Protein AF-A0A0D2LQZ8-F1 (afdb_monomer_lite)

Structure (mmCIF, N/CA/C/O backbone):
data_AF-A0A0D2LQZ8-F1
#
_entry.id   AF-A0A0D2LQZ8-F1
#
loop_
_atom_site.group_PDB
_atom_site.id
_atom_site.type_symbol
_atom_site.label_atom_id
_atom_site.label_alt_id
_atom_site.label_comp_id
_atom_site.label_asym_id
_atom_site.label_entity_id
_atom_site.label_seq_id
_atom_site.pdbx_PDB_ins_code
_atom_site.Cartn_x
_atom_site.Cartn_y
_atom_site.Cartn_z
_atom_site.occupancy
_atom_site.B_iso_or_equiv
_atom_site.auth_seq_id
_atom_site.auth_comp_id
_atom_site.auth_asym_id
_atom_site.auth_atom_id
_atom_site.pdbx_PDB_model_num
ATOM 1 N N . MET A 1 1 ? -3.620 -9.912 -15.324 1.00 64.88 1 MET A N 1
ATOM 2 C CA . MET A 1 1 ? -4.485 -8.873 -14.735 1.00 64.88 1 MET A CA 1
ATOM 3 C C . MET A 1 1 ? -3.737 -8.220 -13.588 1.00 64.88 1 MET A C 1
ATOM 5 O O . MET A 1 1 ? -3.153 -8.939 -12.779 1.00 64.88 1 MET A O 1
ATOM 9 N N . ARG A 1 2 ? -3.672 -6.891 -13.563 1.00 79.69 2 ARG A N 1
ATOM 10 C CA . ARG A 1 2 ? -3.041 -6.106 -12.492 1.00 79.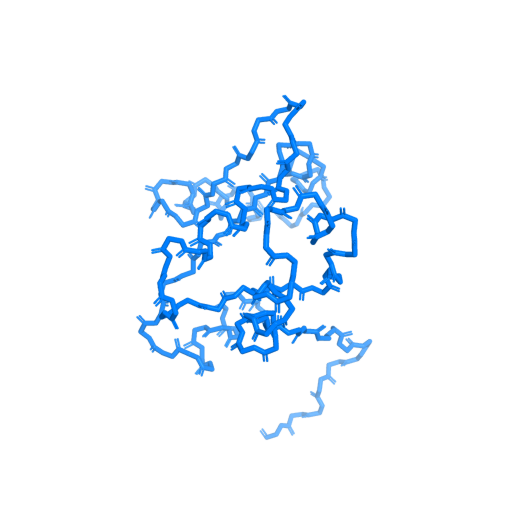69 2 ARG A CA 1
ATOM 11 C C . ARG A 1 2 ? -4.013 -5.936 -11.329 1.00 79.69 2 ARG A C 1
ATOM 13 O O . ARG A 1 2 ? -5.221 -5.910 -11.534 1.00 79.69 2 ARG A O 1
ATOM 20 N N . MET A 1 3 ? -3.495 -5.754 -10.115 1.00 83.25 3 MET A N 1
ATOM 21 C CA . MET A 1 3 ? -4.333 -5.533 -8.927 1.00 83.25 3 MET A CA 1
ATOM 22 C C . MET A 1 3 ? -5.283 -4.335 -9.095 1.00 83.25 3 MET A C 1
ATOM 24 O O . MET A 1 3 ? -6.430 -4.394 -8.678 1.00 83.25 3 MET A O 1
ATOM 28 N N . GLU A 1 4 ? -4.841 -3.262 -9.752 1.00 82.56 4 GLU A N 1
ATOM 29 C CA . GLU A 1 4 ? -5.688 -2.096 -10.045 1.00 82.56 4 GLU A CA 1
ATOM 30 C C . GLU A 1 4 ? -6.893 -2.415 -10.937 1.00 82.56 4 GLU A C 1
ATOM 32 O O . GLU A 1 4 ? -7.951 -1.824 -10.750 1.00 82.56 4 GLU A O 1
ATOM 37 N N . GLU A 1 5 ? -6.745 -3.356 -11.872 1.00 85.06 5 GLU A N 1
ATOM 38 C CA . GLU A 1 5 ? -7.817 -3.803 -12.765 1.00 85.06 5 GLU A CA 1
ATOM 39 C C . GLU A 1 5 ? -8.819 -4.666 -11.995 1.00 85.06 5 GLU A C 1
ATOM 41 O O . GLU A 1 5 ? -10.021 -4.480 -12.148 1.00 85.06 5 GLU A O 1
ATOM 46 N N . VAL A 1 6 ? -8.322 -5.544 -11.111 1.00 87.81 6 VAL A N 1
ATOM 47 C CA . VAL A 1 6 ? -9.154 -6.334 -10.184 1.00 87.81 6 VAL A CA 1
ATOM 48 C C . VAL A 1 6 ? -9.999 -5.401 -9.324 1.00 87.81 6 VAL A C 1
ATOM 50 O O . VAL A 1 6 ? -11.219 -5.512 -9.292 1.00 87.81 6 VAL A O 1
ATOM 53 N N . VAL A 1 7 ? -9.356 -4.432 -8.669 1.00 88.12 7 VAL A N 1
ATOM 54 C CA . VAL A 1 7 ? -10.047 -3.499 -7.773 1.00 88.12 7 VAL A CA 1
ATOM 55 C C . VAL A 1 7 ? -11.031 -2.621 -8.545 1.00 88.12 7 VAL A C 1
ATOM 57 O O . VAL A 1 7 ? -12.120 -2.364 -8.046 1.00 88.12 7 VAL A O 1
ATOM 60 N N . ALA A 1 8 ? -10.694 -2.179 -9.759 1.00 87.06 8 ALA A N 1
ATOM 61 C CA . ALA A 1 8 ? -11.608 -1.389 -10.582 1.00 87.06 8 ALA A CA 1
ATOM 62 C C . ALA A 1 8 ? -12.849 -2.184 -11.027 1.00 87.06 8 ALA A C 1
ATOM 64 O O . ALA A 1 8 ? -1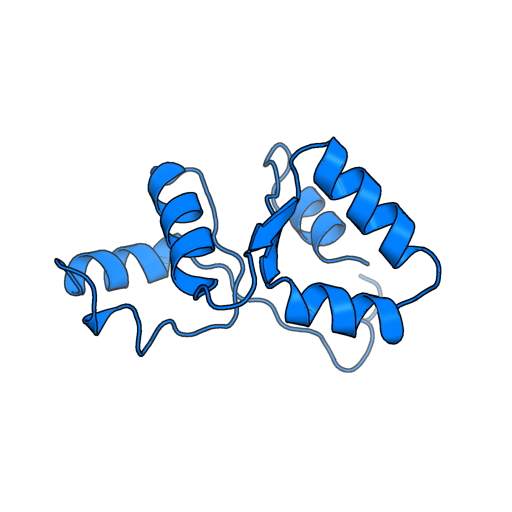3.931 -1.603 -11.110 1.00 87.06 8 ALA A O 1
ATOM 65 N N . ALA A 1 9 ? -12.697 -3.485 -11.299 1.00 88.75 9 ALA A N 1
ATOM 66 C CA . ALA A 1 9 ? -13.801 -4.370 -11.661 1.00 88.75 9 ALA A CA 1
ATOM 67 C C . ALA A 1 9 ? -14.701 -4.690 -10.456 1.00 88.75 9 ALA A C 1
ATOM 69 O O . ALA A 1 9 ? -15.922 -4.573 -10.556 1.00 88.75 9 ALA A O 1
ATOM 70 N N . ASP A 1 10 ? -14.102 -5.037 -9.315 1.00 88.00 10 ASP A N 1
ATOM 71 C CA . ASP A 1 10 ? -14.835 -5.432 -8.106 1.00 88.00 10 ASP A CA 1
ATOM 72 C C . ASP A 1 10 ? -15.458 -4.231 -7.373 1.00 88.00 10 ASP A C 1
ATOM 74 O O . ASP A 1 10 ? -16.475 -4.371 -6.693 1.00 88.00 10 ASP A O 1
ATOM 78 N N . MET A 1 11 ? -14.846 -3.046 -7.484 1.00 86.25 11 MET A N 1
ATOM 79 C CA . MET A 1 11 ? -15.233 -1.826 -6.765 1.00 86.25 11 MET A CA 1
ATOM 80 C C . MET A 1 11 ? -15.322 -0.621 -7.722 1.00 86.25 11 MET A C 1
ATOM 82 O O . MET A 1 11 ? -14.513 0.315 -7.630 1.00 86.25 11 MET A O 1
ATOM 86 N N . PRO A 1 12 ? -16.310 -0.600 -8.638 1.00 86.94 12 PRO A N 1
ATOM 87 C CA . PRO A 1 12 ? -16.443 0.466 -9.623 1.00 86.94 12 PRO A CA 1
ATOM 88 C C . PRO A 1 12 ? -16.629 1.836 -8.953 1.00 86.94 12 PRO A C 1
ATOM 90 O O . PRO A 1 12 ? -17.334 1.987 -7.956 1.00 86.94 12 PRO A O 1
ATOM 93 N N . GLY A 1 13 ? -15.971 2.860 -9.501 1.00 85.81 13 GLY A N 1
ATOM 94 C CA . GLY A 1 13 ? -16.041 4.240 -9.001 1.00 85.81 13 GLY A CA 1
ATOM 95 C C . GLY A 1 13 ? -15.153 4.545 -7.786 1.00 85.81 13 GLY A C 1
ATOM 96 O O . GLY A 1 13 ? -15.044 5.710 -7.395 1.00 85.81 13 GLY A O 1
ATOM 97 N N . LYS A 1 14 ? -14.468 3.551 -7.202 1.00 86.31 14 LYS A N 1
ATOM 98 C CA . LYS A 1 14 ? -13.487 3.790 -6.134 1.00 86.31 14 LYS A CA 1
ATOM 99 C C . LYS A 1 14 ? -12.131 4.198 -6.714 1.00 86.31 14 LYS A C 1
ATOM 101 O O . LYS A 1 14 ? -11.631 3.622 -7.676 1.00 86.31 14 LYS A O 1
ATOM 106 N N . ARG A 1 15 ? -11.507 5.206 -6.098 1.00 88.25 15 ARG A N 1
ATOM 107 C CA . ARG A 1 15 ? -10.135 5.623 -6.419 1.00 88.25 15 ARG A CA 1
ATOM 108 C C . ARG A 1 15 ? -9.145 4.795 -5.609 1.00 88.25 15 ARG A C 1
ATOM 110 O O . ARG A 1 15 ? -9.308 4.650 -4.402 1.00 88.25 15 ARG A O 1
ATOM 117 N N . VAL A 1 16 ? -8.096 4.313 -6.269 1.00 91.31 16 VAL A N 1
ATOM 118 C CA . VAL A 1 16 ? -7.018 3.550 -5.629 1.00 91.31 16 VAL A CA 1
ATOM 119 C C . VAL A 1 16 ? -5.837 4.470 -5.341 1.00 91.31 16 VAL A C 1
ATOM 121 O O . VAL A 1 16 ? -5.376 5.188 -6.231 1.00 91.31 16 VAL A O 1
ATOM 124 N N . LEU A 1 17 ? -5.352 4.421 -4.100 1.00 93.94 17 LEU A N 1
ATOM 125 C CA . LEU A 1 17 ? -4.094 5.021 -3.675 1.00 93.94 17 LEU A CA 1
ATOM 126 C C . LEU A 1 17 ? -3.107 3.903 -3.327 1.00 93.94 17 LEU A C 1
ATOM 128 O O . LEU A 1 17 ? -3.313 3.165 -2.366 1.00 93.94 17 LEU A O 1
ATOM 132 N N . THR A 1 18 ? -2.024 3.799 -4.086 1.00 94.62 18 THR A N 1
ATOM 133 C CA . THR A 1 18 ? -0.908 2.900 -3.795 1.00 94.62 18 THR A CA 1
ATOM 134 C C . THR A 1 18 ? 0.085 3.601 -2.877 1.00 94.62 18 THR A C 1
ATOM 136 O O . THR A 1 18 ? 0.674 4.611 -3.254 1.00 94.62 18 THR A O 1
ATOM 139 N N . VAL A 1 19 ? 0.309 3.055 -1.686 1.00 95.81 19 VAL A N 1
ATOM 140 C CA . VAL A 1 19 ? 1.384 3.495 -0.788 1.00 95.81 19 VAL A CA 1
ATOM 141 C C . VAL A 1 19 ? 2.541 2.515 -0.932 1.00 95.81 19 VAL A C 1
ATOM 143 O O . VAL A 1 19 ? 2.338 1.309 -0.820 1.00 95.81 19 VAL A O 1
ATOM 146 N N . ILE A 1 20 ? 3.739 3.016 -1.225 1.00 95.38 20 ILE A N 1
ATOM 147 C CA . ILE A 1 20 ? 4.931 2.175 -1.386 1.00 95.38 20 ILE A CA 1
ATOM 148 C C . ILE A 1 20 ? 6.157 2.857 -0.785 1.00 95.38 20 ILE A C 1
ATOM 150 O O . ILE A 1 20 ? 6.390 4.044 -1.007 1.00 95.38 20 ILE A O 1
ATOM 154 N N . HIS A 1 21 ? 6.977 2.115 -0.047 1.00 96.81 21 HIS A N 1
ATOM 155 C CA . HIS A 1 21 ? 8.253 2.631 0.437 1.00 96.81 21 HIS A CA 1
ATOM 156 C C . HIS A 1 21 ? 9.265 2.836 -0.697 1.00 96.81 21 HIS A C 1
ATOM 158 O O . HIS A 1 21 ? 9.377 2.003 -1.601 1.00 96.81 21 HIS A O 1
ATOM 164 N N . ARG A 1 22 ? 10.052 3.921 -0.634 1.00 96.00 22 ARG A N 1
ATOM 165 C CA . ARG A 1 22 ? 11.057 4.276 -1.653 1.00 96.00 22 ARG A CA 1
ATOM 166 C C . ARG A 1 22 ? 11.978 3.107 -1.989 1.00 96.00 22 ARG A C 1
ATOM 168 O O . ARG A 1 22 ? 12.156 2.802 -3.157 1.00 96.00 22 ARG A O 1
ATOM 175 N N . SER A 1 23 ? 12.521 2.421 -0.985 1.00 94.56 23 SER A N 1
ATOM 176 C CA . SER A 1 23 ? 13.426 1.285 -1.220 1.00 94.56 23 SER A CA 1
ATOM 177 C C . SER A 1 23 ? 12.738 0.101 -1.909 1.00 94.56 23 SER A C 1
ATOM 179 O O . SER A 1 23 ? 13.381 -0.622 -2.665 1.00 94.56 23 SER A O 1
ATOM 181 N N . THR A 1 24 ? 11.441 -0.100 -1.657 1.00 93.38 24 THR A N 1
ATOM 182 C CA . THR A 1 24 ? 10.647 -1.148 -2.310 1.00 93.38 24 THR A CA 1
ATOM 183 C C . THR A 1 24 ? 10.385 -0.781 -3.763 1.00 93.38 24 THR A C 1
ATOM 185 O O . THR A 1 24 ? 10.545 -1.631 -4.632 1.00 93.38 24 THR A O 1
ATOM 188 N N . LEU A 1 25 ? 10.058 0.486 -4.040 1.00 93.62 25 LEU A N 1
ATOM 189 C CA . LEU A 1 25 ? 9.906 0.989 -5.404 1.00 93.62 25 LEU A CA 1
ATOM 190 C C . LEU A 1 25 ? 11.221 0.890 -6.188 1.00 93.62 25 LEU A C 1
ATOM 192 O O . LEU A 1 25 ? 11.220 0.344 -7.285 1.00 93.62 25 LEU A O 1
ATOM 196 N N . ASP A 1 26 ? 12.334 1.354 -5.611 1.00 92.94 26 ASP A N 1
ATOM 197 C CA . ASP A 1 26 ? 13.661 1.300 -6.238 1.00 92.94 26 ASP A CA 1
ATOM 198 C C . ASP A 1 26 ? 14.011 -0.149 -6.636 1.00 92.94 26 ASP A C 1
ATOM 200 O O . ASP A 1 26 ? 14.422 -0.405 -7.766 1.00 92.94 26 ASP A O 1
ATOM 204 N N . ARG A 1 27 ? 13.783 -1.116 -5.732 1.00 91.88 27 ARG A N 1
ATOM 205 C CA . ARG A 1 27 ? 14.006 -2.548 -5.995 1.00 91.88 27 ARG A CA 1
ATOM 206 C C . ARG A 1 27 ? 13.042 -3.104 -7.038 1.00 91.88 27 ARG A C 1
ATOM 208 O O . ARG A 1 27 ? 13.460 -3.862 -7.907 1.00 91.88 27 ARG A O 1
ATOM 215 N N . ALA A 1 28 ? 11.760 -2.751 -6.948 1.00 89.00 28 ALA A N 1
ATOM 216 C CA . ALA A 1 28 ? 10.754 -3.209 -7.895 1.00 89.00 28 ALA A CA 1
ATOM 217 C C . ALA A 1 28 ? 11.128 -2.770 -9.312 1.00 89.00 28 ALA A C 1
ATOM 219 O O . ALA A 1 28 ? 11.159 -3.604 -10.201 1.00 89.00 28 ALA A O 1
ATOM 220 N N . LEU A 1 29 ? 11.517 -1.509 -9.511 1.00 90.50 29 LEU A N 1
ATOM 221 C CA . LEU A 1 29 ? 11.898 -0.984 -10.825 1.00 90.50 29 LEU A CA 1
ATOM 222 C C . LEU A 1 29 ? 13.145 -1.649 -11.428 1.00 90.50 29 LEU A C 1
ATOM 224 O O . LEU A 1 29 ? 13.285 -1.649 -12.646 1.00 90.50 29 LEU A O 1
ATOM 228 N N . GLN A 1 30 ? 14.024 -2.242 -10.615 1.00 88.94 30 GLN A N 1
ATOM 229 C CA . GLN A 1 30 ? 15.182 -3.001 -11.109 1.00 88.94 30 GLN A CA 1
ATOM 230 C C . GLN A 1 30 ? 14.803 -4.383 -11.659 1.00 88.94 30 GLN A C 1
ATOM 232 O O . GLN A 1 30 ? 15.480 -4.890 -12.548 1.00 88.94 30 GLN A O 1
ATOM 237 N N . ALA A 1 31 ? 13.747 -4.997 -11.121 1.00 85.69 31 ALA A N 1
ATOM 238 C CA . ALA A 1 31 ? 13.317 -6.356 -11.462 1.00 85.69 31 ALA A CA 1
ATOM 239 C C . ALA A 1 31 ? 11.990 -6.400 -12.242 1.00 85.69 31 ALA A C 1
ATOM 241 O O . ALA A 1 31 ? 11.492 -7.480 -12.563 1.00 85.69 31 ALA A O 1
ATOM 242 N N . ALA A 1 32 ? 11.381 -5.242 -12.498 1.00 79.50 32 ALA A N 1
ATOM 243 C CA . ALA A 1 32 ? 10.051 -5.139 -13.072 1.00 79.50 32 ALA A CA 1
ATOM 244 C C . ALA A 1 32 ? 10.058 -5.162 -14.610 1.00 79.50 32 ALA A C 1
ATOM 246 O O . ALA A 1 32 ? 11.079 -4.885 -15.242 1.00 79.50 32 ALA A O 1
ATOM 247 N N . PRO A 1 33 ? 8.896 -5.447 -15.226 1.00 81.19 33 PRO A N 1
ATOM 248 C CA . PRO A 1 33 ? 8.705 -5.285 -16.661 1.00 81.19 33 PRO A CA 1
ATOM 249 C C . PRO A 1 33 ? 9.030 -3.854 -17.137 1.00 81.19 33 PRO A C 1
ATOM 251 O O . PRO A 1 33 ? 8.884 -2.905 -16.357 1.00 81.19 33 PRO A O 1
ATOM 254 N N . PRO A 1 34 ? 9.403 -3.665 -18.420 1.00 81.19 34 PRO A N 1
ATOM 255 C CA . PRO A 1 34 ? 9.854 -2.371 -18.950 1.00 81.19 34 PRO A CA 1
ATOM 256 C C . PRO A 1 34 ? 8.874 -1.205 -18.749 1.00 81.19 34 PRO A C 1
ATOM 258 O O . PRO A 1 34 ? 9.278 -0.046 -18.691 1.00 81.19 34 PRO A O 1
ATOM 261 N N . ASP A 1 35 ? 7.579 -1.490 -18.632 1.00 88.19 35 ASP A N 1
ATOM 262 C CA . ASP A 1 35 ? 6.523 -0.488 -18.508 1.00 88.19 35 ASP A CA 1
ATOM 263 C C . ASP A 1 35 ? 6.216 -0.074 -17.057 1.00 88.19 35 ASP A C 1
ATOM 265 O O . ASP A 1 35 ? 5.478 0.890 -16.833 1.00 88.19 35 ASP A O 1
ATOM 269 N N . ALA A 1 36 ? 6.808 -0.737 -16.058 1.00 88.12 36 ALA A N 1
ATOM 270 C CA . ALA A 1 36 ? 6.569 -0.436 -14.648 1.00 88.12 36 ALA A CA 1
ATOM 271 C C . ALA A 1 36 ? 7.028 0.977 -14.256 1.00 88.12 36 ALA A C 1
ATOM 273 O O . ALA A 1 36 ? 6.351 1.655 -13.480 1.00 88.12 36 ALA A O 1
ATOM 274 N N . ALA A 1 37 ? 8.140 1.454 -14.827 1.00 90.88 37 ALA A N 1
ATOM 275 C CA . ALA A 1 37 ? 8.630 2.813 -14.599 1.00 90.88 37 ALA A CA 1
ATOM 276 C C . ALA A 1 37 ? 7.653 3.867 -15.143 1.00 90.88 37 ALA A C 1
ATOM 278 O O . ALA A 1 37 ? 7.323 4.829 -14.447 1.00 90.88 37 ALA A O 1
ATOM 279 N N . ALA A 1 38 ? 7.136 3.651 -16.356 1.00 92.69 38 ALA A N 1
ATOM 280 C CA . ALA A 1 38 ? 6.144 4.530 -16.970 1.00 92.69 38 ALA A CA 1
ATOM 281 C C . ALA A 1 38 ? 4.831 4.535 -16.173 1.00 92.69 38 ALA A C 1
ATOM 283 O O . ALA A 1 38 ? 4.258 5.597 -15.917 1.00 92.69 38 ALA A O 1
ATOM 284 N N . TRP A 1 39 ? 4.386 3.360 -15.715 1.00 91.62 39 TRP A N 1
ATOM 285 C CA . TRP A 1 39 ? 3.221 3.245 -14.845 1.00 91.62 39 TRP A CA 1
ATOM 286 C C . TRP A 1 39 ? 3.414 4.010 -13.529 1.00 91.62 39 TRP A C 1
ATOM 288 O O . TRP A 1 39 ? 2.542 4.795 -13.159 1.00 91.62 39 TRP A O 1
ATOM 298 N N . ALA A 1 40 ? 4.557 3.846 -12.855 1.00 92.62 40 ALA A N 1
ATOM 299 C CA . ALA A 1 40 ? 4.831 4.504 -11.578 1.00 92.62 40 ALA A CA 1
ATOM 300 C C . ALA A 1 40 ? 4.904 6.032 -11.723 1.00 92.62 40 ALA A C 1
ATOM 302 O O . ALA A 1 40 ? 4.360 6.756 -10.885 1.00 92.62 40 ALA A O 1
ATOM 303 N N . ALA A 1 41 ? 5.529 6.526 -12.797 1.00 93.75 41 ALA A N 1
ATOM 304 C CA . ALA A 1 41 ? 5.584 7.953 -13.106 1.00 93.75 41 ALA A CA 1
ATOM 305 C C . ALA A 1 41 ? 4.178 8.534 -13.329 1.00 93.75 41 ALA A C 1
ATOM 307 O O . ALA A 1 41 ? 3.822 9.547 -12.722 1.00 93.75 41 ALA A O 1
ATOM 308 N N . ARG A 1 42 ? 3.344 7.852 -14.127 1.00 94.81 42 ARG A N 1
ATOM 309 C CA . ARG A 1 42 ? 1.946 8.248 -14.351 1.00 94.81 42 ARG A CA 1
ATOM 310 C C . ARG A 1 42 ? 1.131 8.214 -13.058 1.00 94.81 42 ARG A C 1
ATOM 312 O O . ARG A 1 42 ? 0.430 9.174 -12.754 1.00 94.81 42 ARG A O 1
ATOM 319 N N . ALA A 1 43 ? 1.252 7.149 -12.267 1.00 93.94 43 ALA A N 1
ATOM 320 C CA . ALA A 1 43 ? 0.529 7.007 -11.006 1.00 93.94 43 ALA A CA 1
ATOM 321 C C . ALA A 1 43 ? 0.889 8.114 -10.000 1.00 93.94 43 ALA A C 1
ATOM 323 O O . ALA A 1 43 ? 0.007 8.610 -9.295 1.00 93.94 43 ALA A O 1
ATOM 324 N N . GLN A 1 44 ? 2.155 8.542 -9.946 1.00 94.88 44 GLN A N 1
ATOM 325 C CA . GLN A 1 44 ? 2.573 9.684 -9.126 1.00 94.88 44 GLN A CA 1
ATOM 326 C C . GLN A 1 44 ? 1.996 11.006 -9.651 1.00 94.88 44 GLN A C 1
ATOM 328 O O . GLN A 1 44 ? 1.432 11.768 -8.864 1.00 94.88 44 GLN A O 1
ATOM 333 N N . ALA A 1 45 ? 2.062 11.256 -10.964 1.00 96.19 45 ALA A N 1
ATOM 334 C CA . ALA A 1 45 ? 1.496 12.461 -11.578 1.00 96.19 45 ALA A CA 1
ATOM 335 C C . ALA A 1 45 ? -0.025 12.580 -11.345 1.00 96.19 45 ALA A C 1
ATOM 337 O O . ALA A 1 45 ? -0.530 13.655 -11.022 1.00 96.19 45 ALA A O 1
ATOM 338 N N . GLU A 1 46 ? -0.748 11.459 -11.414 1.00 95.38 46 GLU A N 1
ATOM 339 C CA . GLU A 1 46 ? -2.194 11.370 -11.159 1.00 95.38 46 GLU A CA 1
ATOM 340 C C . GLU A 1 46 ? -2.563 11.365 -9.661 1.00 95.38 46 GLU A C 1
ATOM 342 O O . GLU A 1 46 ? -3.743 11.257 -9.312 1.00 95.38 46 GLU A O 1
ATOM 347 N N . LYS A 1 47 ? -1.582 11.464 -8.750 1.00 94.81 47 LYS A N 1
ATOM 348 C CA . LYS A 1 47 ? -1.773 11.362 -7.288 1.00 94.81 47 LYS A CA 1
ATOM 349 C C . LYS A 1 47 ? -2.466 10.058 -6.861 1.00 94.81 47 LYS A C 1
ATOM 351 O O . LYS A 1 47 ? -3.247 10.033 -5.909 1.00 94.81 47 LYS A O 1
ATOM 356 N N . ARG A 1 48 ? -2.191 8.973 -7.584 1.00 93.94 48 ARG A N 1
ATOM 357 C CA . ARG A 1 48 ? -2.641 7.600 -7.297 1.00 93.94 48 ARG A CA 1
ATOM 358 C C . ARG A 1 48 ? -1.569 6.767 -6.610 1.00 93.94 48 ARG A C 1
ATOM 360 O O . ARG A 1 48 ? -1.859 5.667 -6.159 1.00 93.94 48 ARG A O 1
ATOM 367 N N . MET A 1 49 ? -0.348 7.280 -6.514 1.00 95.69 49 MET A N 1
ATOM 368 C CA . MET A 1 49 ? 0.741 6.673 -5.765 1.00 95.69 49 MET A CA 1
ATOM 369 C C . MET A 1 49 ? 1.348 7.688 -4.801 1.00 95.69 49 MET A C 1
ATOM 371 O O . MET A 1 49 ? 1.621 8.827 -5.179 1.00 95.69 49 MET A O 1
ATOM 375 N N . TYR A 1 50 ? 1.610 7.244 -3.576 1.00 96.81 50 TYR A N 1
ATOM 376 C CA . TYR A 1 50 ? 2.422 7.957 -2.604 1.00 96.81 50 TYR A CA 1
ATOM 377 C C . TYR A 1 50 ? 3.679 7.144 -2.295 1.00 96.81 50 TYR A C 1
ATOM 379 O O . TYR A 1 50 ? 3.591 5.978 -1.904 1.00 96.81 50 TYR A O 1
ATOM 387 N N . VAL A 1 51 ? 4.849 7.763 -2.470 1.00 97.38 51 VAL A N 1
ATOM 388 C CA . VAL A 1 51 ? 6.135 7.117 -2.192 1.00 97.38 51 VAL A CA 1
ATOM 389 C C . VAL A 1 51 ? 6.644 7.552 -0.825 1.00 97.38 51 VAL A C 1
ATOM 391 O O . VAL A 1 51 ? 7.045 8.703 -0.645 1.00 97.38 51 VAL A O 1
ATOM 394 N N . VAL A 1 52 ? 6.653 6.622 0.127 1.00 97.62 52 VAL A N 1
ATOM 395 C CA . VAL A 1 52 ? 7.122 6.862 1.495 1.00 97.62 52 VAL A CA 1
ATOM 396 C C . VAL A 1 52 ? 8.643 7.080 1.481 1.00 97.62 52 VAL A C 1
ATOM 398 O O . VAL A 1 52 ? 9.364 6.288 0.860 1.00 97.62 52 VAL A O 1
ATOM 401 N N . PRO A 1 53 ? 9.155 8.158 2.107 1.00 96.88 53 PRO A N 1
ATOM 402 C CA . PRO A 1 53 ? 10.583 8.464 2.115 1.00 96.88 53 PRO A CA 1
ATOM 403 C C . PRO A 1 53 ? 11.390 7.426 2.905 1.00 96.88 53 PRO A C 1
ATOM 405 O O . PRO A 1 53 ? 10.884 6.782 3.821 1.00 96.88 53 PRO A O 1
ATOM 408 N N . LYS A 1 54 ? 12.680 7.293 2.565 1.00 95.19 54 LYS A N 1
ATOM 409 C CA . LYS A 1 54 ? 13.597 6.373 3.256 1.00 95.19 54 LYS A CA 1
ATOM 410 C C . LYS A 1 54 ? 13.704 6.740 4.740 1.00 95.19 54 LYS A C 1
ATOM 412 O O . LYS A 1 54 ? 13.775 7.917 5.080 1.00 95.19 54 LYS A O 1
ATOM 417 N N . GLY A 1 55 ? 13.741 5.726 5.604 1.00 93.81 55 GLY A N 1
ATOM 418 C CA . GLY A 1 55 ? 13.840 5.895 7.059 1.00 93.81 55 GLY A CA 1
ATOM 419 C C . GLY A 1 55 ? 12.499 6.135 7.759 1.00 93.81 55 GLY A C 1
ATOM 420 O O . GLY A 1 55 ? 12.467 6.216 8.982 1.00 93.81 55 GLY A O 1
ATOM 421 N N . SER A 1 56 ? 11.398 6.221 7.007 1.00 94.00 56 SER A N 1
ATOM 422 C CA . SER A 1 56 ? 10.044 6.265 7.564 1.00 94.00 56 SER A CA 1
ATOM 423 C C . SER A 1 56 ? 9.395 4.886 7.500 1.00 94.00 56 SER A C 1
ATOM 425 O O . SER A 1 56 ? 9.616 4.142 6.548 1.00 94.00 56 SER A O 1
ATOM 427 N N . ASN A 1 57 ? 8.572 4.563 8.498 1.00 91.00 57 ASN A N 1
ATOM 428 C CA . ASN A 1 57 ? 7.740 3.365 8.458 1.00 91.00 57 ASN A CA 1
ATOM 429 C C . ASN A 1 57 ? 6.492 3.643 7.592 1.00 91.00 57 ASN A C 1
ATOM 431 O O . ASN A 1 57 ? 5.708 4.541 7.910 1.00 91.00 57 ASN A O 1
ATOM 435 N N . ASP A 1 58 ? 6.322 2.882 6.510 1.00 91.25 58 ASP A N 1
ATOM 436 C CA . ASP A 1 58 ? 5.203 2.958 5.570 1.00 91.25 58 ASP A CA 1
ATOM 437 C C . ASP A 1 58 ? 3.852 2.522 6.158 1.00 91.25 58 ASP A C 1
ATOM 439 O O . ASP A 1 58 ? 2.817 3.015 5.691 1.00 91.25 58 ASP A O 1
ATOM 443 N N . ASP A 1 59 ? 3.848 1.735 7.237 1.00 89.81 59 ASP A N 1
ATOM 444 C CA . ASP A 1 59 ? 2.644 1.317 7.965 1.00 89.81 59 ASP A CA 1
ATOM 445 C C . ASP A 1 59 ? 1.773 2.497 8.378 1.00 89.81 59 ASP A C 1
ATOM 447 O O . ASP A 1 59 ? 0.558 2.522 8.155 1.00 89.81 59 ASP A O 1
ATOM 451 N N . TRP A 1 60 ? 2.401 3.539 8.919 1.00 90.56 60 TRP A N 1
ATOM 452 C CA . TRP A 1 60 ? 1.684 4.723 9.380 1.00 90.56 60 TRP A CA 1
ATOM 453 C C . TRP A 1 60 ? 1.020 5.494 8.243 1.00 90.56 60 TRP A C 1
ATOM 455 O O . TRP A 1 60 ? -0.031 6.098 8.455 1.00 90.56 60 TRP A O 1
ATOM 465 N N . TYR A 1 61 ? 1.580 5.451 7.035 1.00 94.00 61 TYR A N 1
ATOM 466 C CA . TYR A 1 61 ? 1.051 6.192 5.894 1.00 94.00 61 TYR A CA 1
ATOM 467 C C . TYR A 1 61 ? -0.215 5.538 5.358 1.00 94.00 61 TYR A C 1
ATOM 469 O O . TYR A 1 61 ? -1.227 6.224 5.181 1.00 94.00 61 TYR A O 1
ATOM 477 N N . PHE A 1 62 ? -0.195 4.220 5.130 1.00 91.88 62 PHE A N 1
ATOM 478 C CA . PHE A 1 62 ? -1.396 3.540 4.647 1.00 91.88 62 PHE A CA 1
ATOM 479 C C . PHE A 1 62 ? -2.480 3.466 5.730 1.00 91.88 62 PHE A C 1
ATOM 481 O O . PHE A 1 62 ? -3.661 3.586 5.402 1.00 91.88 62 PHE A O 1
ATOM 488 N N . LEU A 1 63 ? -2.113 3.353 7.014 1.00 91.19 63 LEU A N 1
ATOM 489 C CA . LEU A 1 63 ? -3.076 3.403 8.119 1.00 91.19 63 LEU A CA 1
ATOM 490 C C . LEU A 1 63 ? -3.728 4.778 8.232 1.00 91.19 63 LEU A C 1
ATOM 492 O O . LEU A 1 63 ? -4.952 4.872 8.331 1.00 91.19 63 LEU A O 1
ATOM 496 N N . TYR A 1 64 ? -2.932 5.846 8.163 1.00 91.56 64 TYR A N 1
ATOM 497 C CA . TYR A 1 64 ? -3.452 7.208 8.175 1.00 91.56 64 TYR A CA 1
ATOM 498 C C . TYR A 1 64 ? -4.401 7.453 6.999 1.00 91.56 64 TYR A C 1
ATOM 500 O O . TYR A 1 64 ? -5.520 7.920 7.210 1.00 91.56 64 TYR A O 1
ATOM 508 N N . ALA A 1 65 ? -4.006 7.075 5.780 1.00 92.75 65 ALA A N 1
ATOM 509 C CA . ALA A 1 65 ? -4.858 7.208 4.599 1.00 92.75 65 ALA A CA 1
ATOM 510 C C . ALA A 1 65 ? -6.192 6.459 4.766 1.00 92.75 65 ALA A C 1
ATOM 512 O O . ALA A 1 65 ? -7.256 7.009 4.472 1.00 92.75 65 ALA A O 1
ATOM 513 N N . ALA A 1 66 ? -6.150 5.235 5.297 1.00 90.94 66 ALA A N 1
ATOM 514 C CA . ALA A 1 66 ? -7.341 4.420 5.502 1.00 90.94 66 ALA A CA 1
ATOM 515 C C . ALA A 1 66 ? -8.269 4.986 6.598 1.00 90.94 66 ALA A C 1
ATOM 517 O O . ALA A 1 66 ? -9.492 4.947 6.451 1.00 90.94 66 ALA A O 1
ATOM 518 N N . PHE A 1 67 ? -7.722 5.574 7.666 1.00 89.06 67 PHE A N 1
ATOM 519 C CA . PHE A 1 67 ? -8.520 6.249 8.695 1.00 89.06 67 PHE A CA 1
ATOM 520 C C . PHE A 1 67 ? -9.116 7.576 8.211 1.00 89.06 67 PHE A C 1
ATOM 522 O O . PHE A 1 67 ? -10.275 7.875 8.512 1.00 89.06 67 PHE A O 1
ATOM 529 N N . VAL A 1 68 ? -8.367 8.357 7.428 1.00 89.88 68 VAL A N 1
ATOM 530 C CA . VAL A 1 68 ? -8.852 9.615 6.833 1.00 89.88 68 VAL A CA 1
ATOM 531 C C . VAL A 1 68 ? -9.980 9.369 5.832 1.00 89.88 68 VAL A C 1
ATOM 533 O O . VAL A 1 68 ? -10.876 10.203 5.720 1.00 89.88 68 VAL A O 1
ATOM 536 N N . ALA A 1 69 ? -10.005 8.206 5.178 1.00 86.31 69 ALA A N 1
ATOM 537 C CA . ALA A 1 69 ? -11.111 7.791 4.317 1.00 86.31 69 ALA A CA 1
ATOM 538 C C . ALA A 1 69 ? -12.430 7.501 5.075 1.00 86.31 69 ALA A C 1
ATOM 540 O O . ALA A 1 69 ? -13.423 7.170 4.436 1.00 86.31 69 ALA A O 1
ATOM 541 N N . ARG A 1 70 ? -12.459 7.619 6.418 1.00 77.06 70 ARG A N 1
ATOM 542 C CA . ARG A 1 70 ? -13.663 7.657 7.284 1.00 77.06 70 ARG A CA 1
ATOM 543 C C . ARG A 1 70 ? -14.711 6.559 7.037 1.00 77.06 70 ARG A C 1
ATOM 545 O O . ARG A 1 70 ? -15.888 6.756 7.309 1.00 77.06 70 ARG A O 1
ATOM 552 N N . GLY A 1 71 ? -14.270 5.382 6.607 1.00 72.38 71 GLY A N 1
ATOM 553 C CA . GLY A 1 71 ? -15.126 4.211 6.397 1.00 72.38 71 GLY A CA 1
ATOM 554 C C . GLY A 1 71 ? -15.572 3.973 4.955 1.00 72.38 71 GLY A C 1
ATOM 555 O O . GLY A 1 71 ? -16.069 2.894 4.654 1.00 72.38 71 GLY A O 1
ATOM 556 N N . ASP A 1 72 ? -15.310 4.911 4.042 1.00 79.06 72 ASP A N 1
ATOM 557 C CA . ASP A 1 72 ? -15.590 4.739 2.610 1.00 79.06 72 ASP A CA 1
ATOM 558 C C . ASP A 1 72 ? -14.448 4.047 1.848 1.00 79.06 72 ASP A C 1
ATOM 560 O O . ASP A 1 72 ? -14.591 3.717 0.663 1.00 79.06 72 ASP A O 1
ATOM 564 N N . GLY A 1 73 ? -13.303 3.868 2.511 1.00 81.62 73 GLY A N 1
ATOM 565 C CA . GLY A 1 73 ? -12.092 3.269 1.962 1.00 81.62 73 GLY A CA 1
ATOM 566 C C . GLY A 1 73 ? -11.872 1.830 2.424 1.00 81.62 73 GLY A C 1
ATOM 567 O O . GLY A 1 73 ? -12.133 1.484 3.574 1.00 81.62 73 GLY A O 1
ATOM 568 N N . LEU A 1 74 ? -11.324 1.013 1.525 1.00 89.69 74 LEU A N 1
ATOM 569 C CA . LEU A 1 74 ? -10.800 -0.319 1.817 1.00 89.69 74 LEU A CA 1
ATOM 570 C C . LEU A 1 74 ? -9.268 -0.263 1.827 1.00 89.69 74 LEU A C 1
ATOM 572 O O . LEU A 1 74 ? -8.655 0.289 0.913 1.00 89.69 74 LEU A O 1
ATOM 576 N N . LEU A 1 75 ? -8.649 -0.851 2.845 1.00 92.56 75 LEU A N 1
ATOM 577 C CA . LEU A 1 75 ? -7.215 -1.095 2.908 1.00 92.56 75 LEU A CA 1
ATOM 578 C C . LEU A 1 75 ? -6.927 -2.484 2.330 1.00 92.56 75 LEU A C 1
ATOM 580 O O . LEU A 1 75 ? -7.250 -3.502 2.939 1.00 92.56 75 LEU A O 1
ATOM 584 N N . VAL A 1 76 ? -6.311 -2.533 1.152 1.00 92.44 76 VAL A N 1
ATOM 585 C CA . VAL A 1 76 ? -5.915 -3.795 0.515 1.00 92.44 76 VAL A CA 1
ATOM 586 C C . VAL A 1 76 ? -4.533 -4.199 1.026 1.00 92.44 76 VAL A C 1
ATOM 588 O O . VAL A 1 76 ? -3.529 -3.610 0.633 1.00 92.44 76 VAL A O 1
ATOM 591 N N . THR A 1 77 ? -4.466 -5.184 1.921 1.00 92.25 77 THR A N 1
ATOM 592 C CA . THR A 1 77 ? -3.197 -5.698 2.455 1.00 92.25 77 THR A CA 1
ATOM 593 C C . THR A 1 77 ? -3.353 -7.113 3.004 1.00 92.25 77 THR A C 1
ATOM 595 O O . THR A 1 77 ? -4.402 -7.482 3.530 1.00 92.25 77 THR A O 1
ATOM 598 N N . ASN A 1 78 ? -2.281 -7.898 2.909 1.00 92.25 78 ASN A N 1
ATOM 599 C CA . ASN A 1 78 ? -2.171 -9.194 3.579 1.00 92.25 78 ASN A CA 1
ATOM 600 C C . ASN A 1 78 ? -1.454 -9.098 4.931 1.00 92.25 78 ASN A C 1
ATOM 602 O O . ASN A 1 78 ? -1.380 -10.098 5.648 1.00 92.25 78 ASN A O 1
ATOM 606 N N . ASP A 1 79 ? -0.964 -7.911 5.298 1.00 87.31 79 ASP A N 1
ATOM 607 C CA . ASP A 1 79 ? -0.388 -7.684 6.614 1.00 87.31 79 ASP A CA 1
ATOM 608 C C . ASP A 1 79 ? -1.451 -7.871 7.711 1.00 87.31 79 ASP A C 1
ATOM 610 O O . ASP A 1 79 ? -2.628 -7.519 7.573 1.00 87.31 79 ASP A O 1
ATOM 614 N N . GLN A 1 80 ? -1.040 -8.470 8.824 1.00 79.69 80 GLN A N 1
ATOM 615 C CA . GLN A 1 80 ? -1.902 -8.698 9.978 1.00 79.69 80 GLN A CA 1
ATOM 616 C C . GLN A 1 80 ? -1.956 -7.491 10.931 1.00 79.69 80 GLN A C 1
ATOM 618 O O . GLN A 1 80 ? -2.817 -7.471 11.823 1.00 79.69 80 GLN A O 1
ATOM 623 N N . LEU A 1 81 ? -1.069 -6.508 10.732 1.00 83.38 81 LEU A N 1
ATOM 624 C CA . LEU A 1 81 ? -0.857 -5.302 11.534 1.00 83.38 81 LEU A CA 1
ATOM 625 C C . LEU A 1 81 ? -0.557 -5.598 13.008 1.00 83.38 81 LEU A C 1
ATOM 627 O O . LEU A 1 81 ? -0.879 -4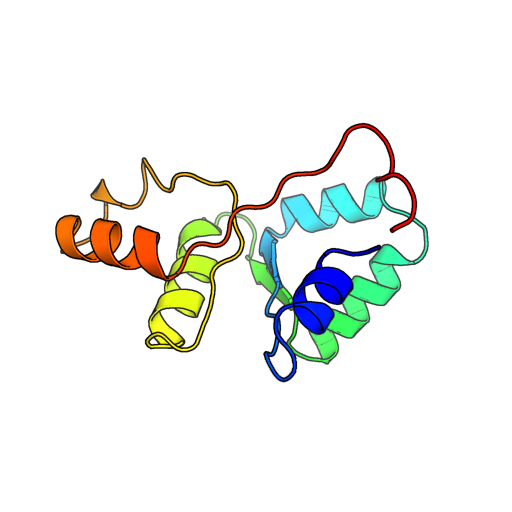.796 13.885 1.00 83.38 81 LEU A O 1
ATOM 631 N N . ARG A 1 82 ? 0.006 -6.779 13.301 1.00 76.81 82 ARG A N 1
ATOM 632 C CA . ARG A 1 82 ? 0.126 -7.297 14.674 1.00 76.81 82 ARG A CA 1
ATOM 633 C C . ARG A 1 82 ? 0.903 -6.354 15.581 1.00 76.81 82 ARG A C 1
ATOM 635 O O . ARG A 1 82 ? 0.458 -6.122 16.698 1.00 76.81 82 ARG A O 1
ATOM 642 N N . ASP A 1 83 ? 1.979 -5.768 15.075 1.00 76.50 83 ASP A N 1
ATOM 643 C CA . ASP A 1 83 ? 2.893 -4.977 15.898 1.00 76.50 83 ASP A CA 1
ATOM 644 C C . ASP A 1 83 ? 2.447 -3.505 15.992 1.00 76.50 83 ASP A C 1
ATOM 646 O O . ASP A 1 83 ? 2.676 -2.840 17.001 1.00 76.50 83 ASP A O 1
ATOM 650 N N . HIS A 1 84 ? 1.700 -3.007 15.000 1.00 78.94 84 HIS A N 1
ATOM 651 C CA . HIS A 1 84 ? 1.219 -1.617 14.967 1.00 78.94 84 HIS A CA 1
ATOM 652 C C . HIS A 1 84 ? -0.068 -1.402 15.758 1.00 78.94 84 HIS A C 1
ATOM 654 O O . HIS A 1 84 ? -0.250 -0.336 16.345 1.00 78.94 84 HIS A O 1
ATOM 660 N N . VAL A 1 85 ? -0.961 -2.398 15.811 1.00 76.69 85 VAL A N 1
ATOM 661 C CA . VAL A 1 85 ? -2.241 -2.290 16.539 1.00 76.69 85 VAL A CA 1
ATOM 662 C C . VAL A 1 85 ? -2.017 -1.980 18.021 1.00 76.69 85 VAL A C 1
ATOM 664 O O . VAL A 1 85 ? -2.766 -1.191 18.600 1.00 76.69 85 VAL A O 1
ATOM 667 N N . TRP A 1 86 ? -0.980 -2.561 18.627 1.00 74.19 86 TRP A N 1
ATOM 668 C CA . TRP A 1 86 ? -0.663 -2.3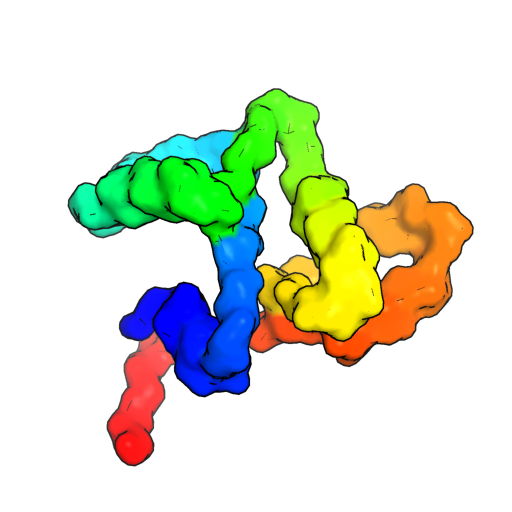58 20.042 1.00 74.19 86 TRP A CA 1
ATOM 669 C C . TRP A 1 86 ? 0.018 -1.021 20.333 1.00 74.19 86 TRP A C 1
ATOM 671 O O . TRP A 1 86 ? -0.089 -0.526 21.450 1.00 74.19 86 TRP A O 1
ATOM 681 N N . ALA A 1 87 ? 0.643 -0.401 19.330 1.00 80.12 87 ALA A N 1
ATOM 682 C CA . ALA A 1 87 ? 1.192 0.947 19.444 1.00 80.12 87 ALA A CA 1
ATOM 683 C C . ALA A 1 87 ? 0.106 2.045 19.387 1.00 80.12 87 ALA A C 1
ATOM 685 O O . ALA A 1 87 ? 0.392 3.213 19.646 1.00 80.12 87 ALA A O 1
ATOM 686 N N . MET A 1 88 ? -1.143 1.706 19.043 1.00 81.38 88 MET A N 1
ATOM 687 C CA . MET A 1 88 ? -2.232 2.680 18.931 1.00 81.38 88 MET A CA 1
ATOM 688 C C . MET A 1 88 ? -2.929 2.957 20.267 1.00 81.38 88 MET A C 1
ATOM 690 O O . MET A 1 88 ? -3.125 2.072 21.093 1.00 81.38 88 MET A O 1
ATOM 694 N N . LEU A 1 89 ? -3.442 4.182 20.421 1.00 78.75 89 LEU A N 1
ATOM 695 C CA . LEU A 1 89 ? -4.131 4.653 21.633 1.00 78.75 89 LEU A CA 1
ATOM 696 C C . LEU A 1 89 ? -5.386 3.839 22.015 1.00 78.75 89 LEU A C 1
ATOM 698 O O . LEU A 1 89 ? -5.810 3.851 23.170 1.00 78.75 89 LEU A O 1
ATOM 702 N N . ARG A 1 90 ? -6.041 3.177 21.049 1.00 82.88 90 ARG A N 1
ATOM 703 C CA . ARG A 1 90 ? -7.322 2.461 21.239 1.00 82.88 90 ARG A CA 1
ATOM 704 C C . ARG A 1 90 ? -7.349 1.114 20.486 1.00 82.88 90 ARG A C 1
ATOM 706 O O . ARG A 1 90 ? -8.163 0.953 19.571 1.00 82.88 90 ARG A O 1
ATOM 713 N N . PRO A 1 91 ? -6.545 0.107 20.878 1.00 83.56 91 PRO A N 1
ATOM 714 C CA . PRO A 1 91 ? -6.350 -1.125 20.097 1.00 83.56 91 PRO A CA 1
ATOM 715 C C . PRO A 1 91 ? -7.648 -1.888 19.780 1.00 83.56 91 PRO A C 1
ATOM 717 O O . PRO A 1 91 ? -7.852 -2.356 18.662 1.00 83.56 91 PRO A O 1
ATOM 720 N N . LYS A 1 92 ? -8.597 -1.942 20.727 1.00 85.62 92 LYS A N 1
ATOM 721 C CA . LYS A 1 92 ? -9.897 -2.621 20.540 1.00 85.62 92 LYS A CA 1
ATOM 722 C C . LYS A 1 92 ? -10.726 -2.045 19.384 1.00 85.62 92 LYS A C 1
ATOM 724 O O . LYS A 1 92 ? -11.434 -2.789 18.710 1.00 85.62 92 LYS A O 1
ATOM 729 N N . HIS A 1 93 ? -10.660 -0.732 19.153 1.00 85.69 93 HIS A N 1
ATOM 730 C CA . HIS A 1 93 ? -11.385 -0.094 18.048 1.00 85.69 93 HIS A CA 1
ATOM 731 C C . HIS A 1 93 ? -10.728 -0.409 16.706 1.00 85.69 93 HIS A C 1
ATOM 733 O O . HIS A 1 93 ? -11.425 -0.646 15.724 1.00 85.69 93 HIS A O 1
ATOM 739 N N . VAL A 1 94 ? -9.399 -0.481 16.689 1.00 84.19 94 VAL A N 1
ATOM 740 C CA . VAL A 1 94 ? -8.613 -0.805 15.496 1.00 84.19 94 VAL A CA 1
ATOM 741 C C . VAL A 1 94 ? -8.866 -2.247 15.063 1.00 84.19 94 VAL A C 1
ATOM 743 O O . VAL A 1 94 ? -9.043 -2.497 13.878 1.00 84.19 94 VAL A O 1
ATOM 746 N N . LEU A 1 95 ? -8.990 -3.187 16.007 1.00 86.38 95 LEU A N 1
ATOM 747 C CA . LEU A 1 95 ? -9.362 -4.575 15.701 1.00 86.38 95 LEU A CA 1
ATOM 748 C C . L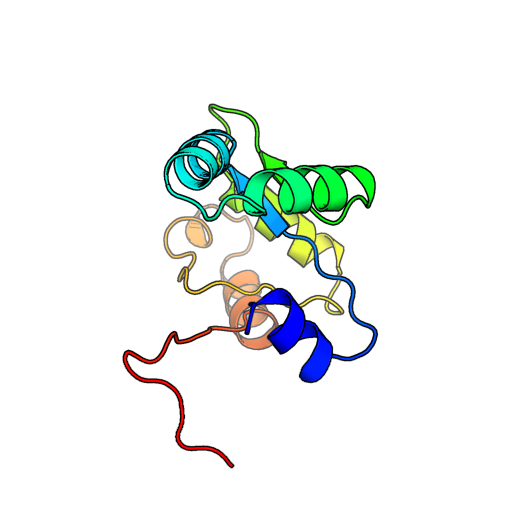EU A 1 95 ? -10.737 -4.669 15.019 1.00 86.38 95 LEU A C 1
ATOM 750 O O . LEU A 1 95 ? -10.855 -5.298 13.970 1.00 86.38 95 LEU A O 1
ATOM 754 N N . LYS A 1 96 ? -11.753 -3.975 15.552 1.00 88.12 96 LYS A N 1
ATOM 755 C CA . LYS A 1 96 ? -13.092 -3.901 14.935 1.00 88.12 96 LYS A CA 1
ATOM 756 C C . LYS A 1 96 ? -13.082 -3.192 13.578 1.00 88.12 96 LYS A C 1
ATOM 758 O O . LYS A 1 96 ? -13.874 -3.527 12.698 1.00 88.12 96 LYS A O 1
ATOM 763 N N . TRP A 1 97 ? -12.232 -2.180 13.418 1.00 88.56 97 TRP A N 1
ATOM 764 C CA . TRP A 1 97 ? -12.043 -1.488 12.146 1.00 88.56 97 TRP A CA 1
ATOM 765 C C . TRP A 1 97 ? -11.412 -2.423 11.109 1.00 88.56 97 TRP A C 1
ATOM 767 O O . TRP A 1 97 ? -11.914 -2.508 9.989 1.00 88.56 97 TRP A O 1
ATOM 777 N N . ARG A 1 98 ? -10.394 -3.194 11.505 1.00 88.50 98 ARG A N 1
ATOM 778 C CA . ARG A 1 98 ? -9.664 -4.141 10.653 1.00 88.50 98 ARG A CA 1
ATOM 779 C C . ARG A 1 98 ? -10.595 -5.140 9.970 1.00 88.50 98 ARG A C 1
ATOM 781 O O . ARG A 1 98 ? -10.462 -5.383 8.779 1.00 88.50 98 ARG A O 1
ATOM 788 N N . GLU A 1 99 ? -11.548 -5.684 10.722 1.00 88.00 99 GLU A N 1
ATOM 789 C CA . GLU A 1 99 ? -12.538 -6.654 10.230 1.00 88.00 99 GLU A CA 1
ATOM 790 C C . GLU A 1 99 ? -13.444 -6.098 9.125 1.00 88.00 99 GLU A C 1
ATOM 792 O O . GLU A 1 99 ? -13.935 -6.862 8.303 1.00 88.00 99 GLU A O 1
ATOM 797 N N . ARG A 1 100 ? -13.670 -4.780 9.104 1.00 89.00 100 ARG A N 1
ATOM 798 C CA . ARG A 1 100 ? -14.585 -4.121 8.160 1.00 89.00 100 ARG A CA 1
ATOM 799 C C . ARG A 1 100 ? -13.879 -3.500 6.957 1.00 89.00 100 ARG A C 1
ATOM 801 O O . ARG A 1 100 ? -14.512 -3.325 5.926 1.00 89.00 100 ARG A O 1
ATOM 808 N N . HIS A 1 101 ? -12.604 -3.138 7.103 1.00 89.38 101 HIS A N 1
ATOM 809 C CA . HIS A 1 101 ? -11.916 -2.289 6.127 1.00 89.38 101 HIS A CA 1
ATOM 810 C C . HIS A 1 101 ? -10.708 -2.954 5.476 1.00 89.38 101 HIS A C 1
ATOM 812 O O . HIS A 1 101 ? -10.201 -2.399 4.509 1.00 89.38 101 HIS A O 1
ATOM 818 N N . ILE A 1 102 ? -10.230 -4.108 5.961 1.00 91.62 102 ILE A N 1
ATOM 819 C CA . ILE A 1 102 ? -9.111 -4.803 5.314 1.00 91.62 102 ILE A CA 1
ATOM 820 C C . ILE A 1 102 ? -9.610 -5.837 4.312 1.00 91.62 102 ILE A C 1
ATOM 822 O O . ILE A 1 102 ? -10.237 -6.828 4.688 1.00 91.62 102 ILE A O 1
ATOM 826 N N . ALA A 1 103 ? -9.243 -5.638 3.048 1.00 90.94 103 ALA A N 1
ATOM 827 C CA . ALA A 1 103 ? -9.393 -6.623 1.988 1.00 90.94 103 ALA A CA 1
ATOM 828 C C . ALA A 1 103 ? -8.074 -7.389 1.808 1.00 90.94 103 ALA A C 1
ATOM 830 O O . ALA A 1 103 ? -7.023 -6.796 1.557 1.00 90.94 103 ALA A O 1
ATOM 831 N N . ARG A 1 104 ? -8.135 -8.717 1.935 1.00 91.81 104 ARG A N 1
ATOM 832 C CA . ARG A 1 104 ? -7.002 -9.614 1.670 1.00 91.81 104 ARG A CA 1
ATOM 833 C C . ARG A 1 104 ? -7.068 -10.135 0.245 1.00 91.81 104 ARG A C 1
ATOM 835 O O . ARG A 1 104 ? -8.154 -10.283 -0.309 1.00 91.81 104 ARG A O 1
ATOM 842 N N . TYR A 1 105 ? -5.914 -10.460 -0.317 1.00 91.12 105 TYR A N 1
ATOM 843 C CA . TYR A 1 105 ? -5.812 -11.016 -1.661 1.00 91.12 105 TYR A CA 1
ATOM 844 C C . TYR A 1 105 ? -4.973 -12.293 -1.667 1.00 91.12 105 TYR A C 1
ATOM 846 O O . TYR A 1 105 ? -4.106 -12.501 -0.820 1.00 91.12 105 TYR A O 1
ATOM 854 N N . SER A 1 106 ? -5.212 -13.145 -2.658 1.00 90.56 106 SER A N 1
ATOM 855 C CA . SER A 1 106 ? -4.388 -14.321 -2.933 1.00 90.56 106 SER A CA 1
ATOM 856 C C . SER A 1 106 ? -3.940 -14.283 -4.388 1.00 90.56 106 SER A C 1
ATOM 858 O O . SER A 1 106 ? -4.686 -13.836 -5.257 1.00 90.56 106 SER A O 1
ATOM 860 N N . ILE A 1 107 ? -2.703 -14.704 -4.643 1.00 86.50 107 ILE A N 1
ATOM 861 C CA . ILE A 1 107 ? -2.167 -14.836 -5.997 1.00 86.50 107 ILE A CA 1
ATOM 862 C C . ILE A 1 107 ? -2.117 -16.337 -6.282 1.00 86.50 107 ILE A C 1
ATOM 864 O O . ILE A 1 107 ? -1.325 -17.036 -5.644 1.00 86.50 107 ILE A O 1
ATOM 868 N N . PRO A 1 108 ? -2.984 -16.865 -7.161 1.00 81.62 108 PRO A N 1
ATOM 869 C CA . PRO A 1 108 ? -2.983 -18.286 -7.455 1.00 81.62 108 PRO A CA 1
ATOM 870 C C . PRO A 1 108 ? -1.710 -18.662 -8.226 1.00 81.62 108 PRO A C 1
ATOM 872 O O . PRO A 1 108 ? -1.266 -17.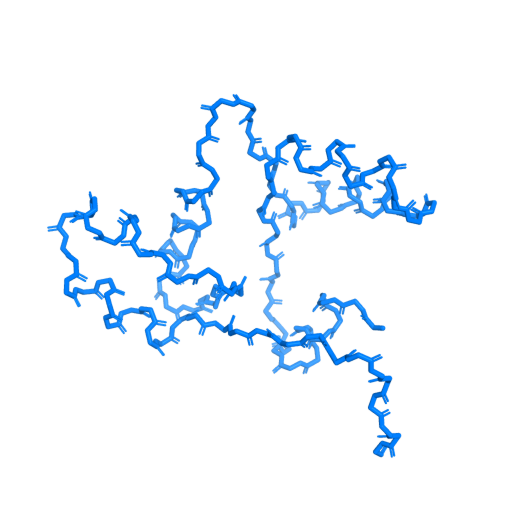940 -9.115 1.00 81.62 108 PRO A O 1
ATOM 875 N N . MET A 1 109 ? -1.135 -19.820 -7.891 1.00 78.38 109 MET A N 1
ATOM 876 C CA . MET A 1 109 ? 0.063 -20.377 -8.542 1.00 78.38 109 MET A CA 1
ATOM 877 C C . MET A 1 109 ? -0.176 -20.770 -10.011 1.00 78.38 109 MET A C 1
ATOM 879 O O . MET A 1 109 ? 0.768 -21.000 -10.759 1.00 78.38 109 MET A O 1
ATOM 883 N N . SER A 1 110 ? -1.436 -20.876 -10.434 1.00 72.50 110 SER A N 1
ATOM 884 C CA . SER A 1 110 ? -1.840 -21.142 -11.816 1.00 72.50 110 SER A CA 1
ATOM 885 C C . SER A 1 110 ? -2.992 -20.218 -12.204 1.00 72.50 110 SER A C 1
ATOM 887 O O . SER A 1 110 ? -3.798 -19.871 -11.336 1.00 72.50 110 SER A O 1
ATOM 889 N N . PRO A 1 111 ? -3.079 -19.797 -13.480 1.00 60.91 111 PRO A N 1
ATOM 890 C CA . PRO A 1 111 ? -4.170 -18.947 -13.923 1.00 60.91 111 PRO A CA 1
ATOM 891 C C . PRO A 1 111 ? -5.515 -19.630 -13.633 1.00 60.91 111 PRO A C 1
ATOM 893 O O . PRO A 1 111 ? -5.627 -20.846 -13.819 1.00 60.91 111 PRO A O 1
ATOM 896 N N . PRO A 1 112 ? -6.529 -18.886 -13.157 1.00 59.34 112 PRO A N 1
ATOM 897 C CA . PRO A 1 112 ? -7.855 -19.451 -12.965 1.00 59.34 112 PRO A CA 1
ATOM 898 C C . PRO A 1 112 ? -8.358 -20.002 -14.302 1.00 59.34 112 PRO A C 1
ATOM 900 O O . PRO A 1 112 ? -8.210 -19.347 -15.336 1.00 59.34 112 PRO A O 1
ATOM 903 N N . ALA A 1 113 ? -8.932 -21.208 -14.282 1.00 57.56 113 ALA A N 1
ATOM 904 C CA . ALA A 1 113 ? -9.632 -21.747 -15.442 1.00 57.56 113 ALA A CA 1
ATOM 905 C C . ALA A 1 113 ? -10.677 -20.717 -15.892 1.00 57.56 113 ALA A C 1
ATOM 907 O O . ALA A 1 113 ? -11.389 -20.167 -15.046 1.00 57.56 113 ALA A O 1
ATOM 908 N N . ALA A 1 114 ? -10.703 -20.410 -17.192 1.00 53.16 114 ALA A N 1
ATOM 909 C CA . ALA A 1 114 ? -11.602 -19.412 -17.760 1.00 53.16 114 ALA A CA 1
ATOM 910 C C . ALA A 1 114 ? -13.041 -19.681 -17.286 1.00 53.16 114 ALA A C 1
ATOM 912 O O . ALA A 1 114 ? -13.530 -20.804 -17.414 1.00 53.16 114 ALA A O 1
ATOM 913 N N . ARG A 1 115 ? -13.657 -18.667 -16.674 1.00 41.72 115 ARG A N 1
ATOM 914 C CA . ARG A 1 115 ? -15.073 -18.666 -16.297 1.00 41.72 115 ARG A CA 1
ATOM 915 C C . ARG A 1 115 ? -15.908 -18.104 -17.432 1.00 41.72 115 ARG A C 1
ATOM 917 O O . ARG A 1 115 ? -15.408 -17.163 -18.087 1.00 41.72 115 ARG A O 1
#

Foldseek 3Di:
DDPVVVCCVVPPPDQAAAEEEPVRLVVCCVVDDPCSVVVVVVCVVVNNYDYHYPPDDSVCVLVVVQVVCVLVAAREDPDPCVVVLVVDPCSVVVVVVCVRRYDYDDDDPDPPDDD

pLDDT: mean 86.74, std 9.37, range [41.72, 97.62]

Radius of gyration: 15.62 Å; chains: 1; bounding box: 32×34×41 Å

Sequence (115 aa):
MRMEEVVAADMPGKRVLTVIHRSTLDRALQAAPPDAAAWAARAQAEKRMYVVPKGSNDDWYFLYAAFVARGDGLLVTNDQLRDHVWAMLRPKHVLKWRERHIARYSIPMSPPAAR

Organism: NCBI:txid145388

Secondary structure (DSSP, 8-state):
--HHHHHHHHSTTPPP-EEEEHHHHHHHHHHS-TTHHHHHHHHHHTT-EEEEPTTS-THHHHHHHHHHTTTS--EE-----HHHHHHSS-HHHHHHHHHHHEEP----SSPPPP-

InterPro domains:
  IPR031595 Protein-only RNase P, C-terminal [PF16953] (13-102)